Protein AF-A0A7R6Z2D8-F1 (afdb_monomer)

Sequence (86 aa):
MGSAIRNSIRESDLAARIGGEEFAVFLVEAGRDKTLEIAERIRQNMRGVRRAVGIEDREITVSIGICVHGPGQTLNDILLRADQNL

Solvent-accessible surface area (backbone atoms only — not comparable to full-atom values): 5325 Å² total; per-residue (Å²): 105,71,66,39,49,55,76,41,53,58,91,85,34,48,77,46,74,80,53,94,89,43,69,48,74,49,67,68,97,49,53,67,70,56,48,51,55,37,50,52,46,30,47,57,40,39,57,57,44,29,76,79,71,76,42,84,92,51,88,54,83,73,81,74,35,66,74,67,91,56,92,93,61,51,74,66,59,48,51,54,50,12,60,76,51,80

pLDDT: mean 90.13, std 8.25, range [65.12, 97.0]

Foldseek 3Di:
DVVLLVVLADPPKDWDAPDDPDIDIGHPPDDDVRQVSSVVSSQVSQQVCCVVPVNVPDGDGDDWFADDDDPPDDPVNRVVNSVV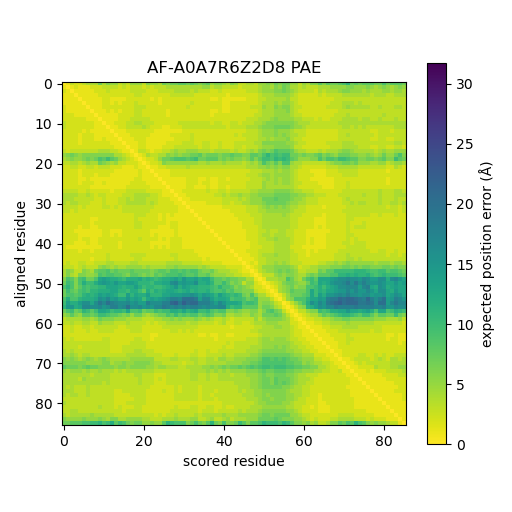RD

Structure (mmCIF, N/CA/C/O backbone):
data_AF-A0A7R6Z2D8-F1
#
_entry.id   AF-A0A7R6Z2D8-F1
#
loop_
_atom_site.group_PDB
_atom_site.id
_atom_site.type_symbol
_atom_site.label_atom_id
_atom_site.label_alt_id
_atom_site.label_comp_id
_atom_site.label_asym_id
_atom_site.label_entity_id
_atom_site.label_seq_id
_atom_site.pdbx_PDB_ins_code
_atom_site.Cartn_x
_atom_site.Cartn_y
_atom_site.Cartn_z
_atom_site.occupancy
_atom_site.B_iso_or_equiv
_atom_site.auth_seq_id
_atom_site.auth_comp_id
_atom_site.auth_asym_id
_atom_site.auth_atom_id
_atom_site.pdbx_PDB_model_num
ATOM 1 N N . MET A 1 1 ? 6.964 2.988 -10.996 1.00 82.75 1 MET A N 1
ATOM 2 C CA . MET A 1 1 ? 6.469 2.312 -9.774 1.00 82.75 1 MET A CA 1
ATOM 3 C C . MET A 1 1 ? 5.344 3.096 -9.112 1.00 82.75 1 MET A C 1
ATOM 5 O O . MET A 1 1 ? 4.234 2.589 -9.089 1.00 82.75 1 MET A O 1
ATOM 9 N N . GLY A 1 2 ? 5.569 4.342 -8.668 1.00 88.88 2 GLY A N 1
ATOM 10 C CA . GLY A 1 2 ? 4.524 5.148 -8.009 1.00 88.88 2 GLY A CA 1
ATOM 11 C C . GLY A 1 2 ? 3.212 5.288 -8.800 1.00 88.88 2 GLY A C 1
ATOM 12 O O . GLY A 1 2 ? 2.142 5.140 -8.223 1.00 88.88 2 GLY A O 1
ATOM 13 N N . SER A 1 3 ? 3.275 5.465 -10.126 1.00 89.12 3 SER A N 1
ATOM 14 C CA . SER A 1 3 ? 2.081 5.484 -10.991 1.00 89.12 3 SER A CA 1
ATOM 15 C C . SER A 1 3 ? 1.323 4.152 -11.010 1.00 89.12 3 SER A C 1
ATOM 17 O O . SER A 1 3 ? 0.100 4.146 -10.944 1.00 89.12 3 SER A O 1
ATOM 19 N N . ALA A 1 4 ? 2.029 3.017 -11.044 1.00 90.75 4 ALA A N 1
ATOM 20 C CA . ALA A 1 4 ? 1.410 1.693 -10.993 1.00 90.75 4 ALA A CA 1
ATOM 21 C C . ALA A 1 4 ? 0.712 1.446 -9.648 1.00 90.75 4 ALA A C 1
ATOM 23 O O . ALA A 1 4 ? -0.400 0.926 -9.633 1.00 90.75 4 ALA A O 1
ATOM 24 N N . ILE A 1 5 ? 1.316 1.877 -8.534 1.00 94.75 5 ILE A N 1
ATOM 25 C CA . ILE A 1 5 ? 0.684 1.817 -7.206 1.00 94.75 5 ILE A CA 1
ATOM 26 C C . ILE A 1 5 ? -0.553 2.717 -7.175 1.00 94.75 5 ILE A C 1
ATOM 28 O O . ILE A 1 5 ? -1.630 2.255 -6.811 1.00 94.75 5 ILE A O 1
ATOM 32 N N . ARG A 1 6 ? -0.434 3.974 -7.623 1.00 94.50 6 ARG A N 1
ATOM 33 C CA . ARG A 1 6 ? -1.543 4.939 -7.617 1.00 94.50 6 ARG A CA 1
ATOM 34 C C . ARG A 1 6 ? -2.733 4.478 -8.461 1.00 94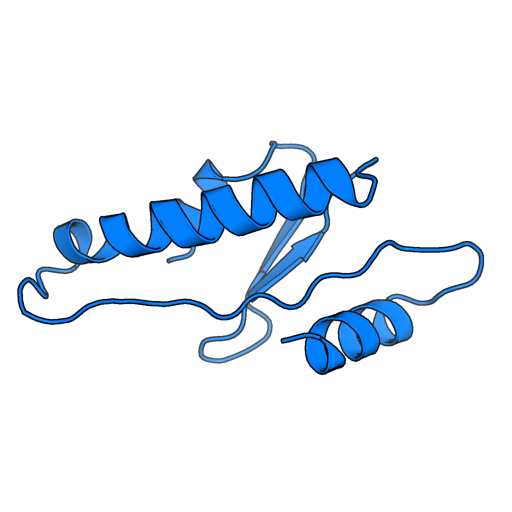.50 6 ARG A C 1
ATOM 36 O O . ARG A 1 6 ? -3.865 4.614 -8.020 1.00 94.50 6 ARG A O 1
ATOM 43 N N . ASN A 1 7 ? -2.486 3.875 -9.622 1.00 93.81 7 ASN A N 1
ATOM 44 C CA . ASN A 1 7 ? -3.534 3.308 -10.481 1.00 93.81 7 ASN A C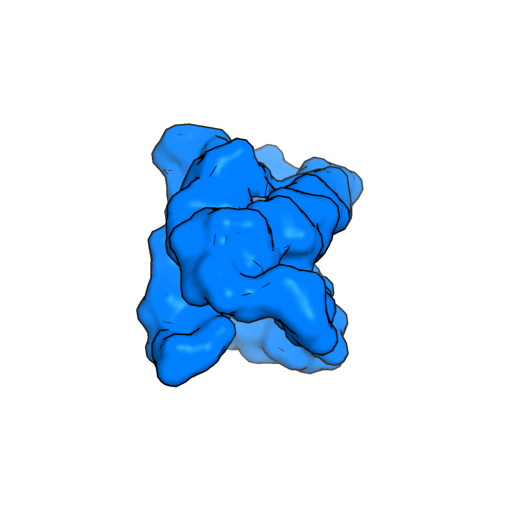A 1
ATOM 45 C C . ASN A 1 7 ? -4.168 2.032 -9.900 1.00 93.81 7 ASN A C 1
ATOM 47 O O . ASN A 1 7 ? -5.163 1.537 -10.424 1.00 93.81 7 ASN A O 1
ATOM 51 N N . SER A 1 8 ? -3.581 1.477 -8.840 1.00 96.00 8 SER A N 1
ATOM 52 C CA . SER A 1 8 ? -4.052 0.268 -8.169 1.00 96.00 8 SER A CA 1
ATOM 53 C C . SER A 1 8 ? -4.830 0.559 -6.890 1.00 96.00 8 SER A C 1
ATOM 55 O O . SER A 1 8 ? -5.185 -0.396 -6.204 1.00 96.00 8 SER A O 1
ATOM 57 N N . ILE A 1 9 ? -5.099 1.817 -6.539 1.00 96.75 9 ILE A N 1
ATOM 58 C CA . ILE A 1 9 ? -5.800 2.207 -5.304 1.00 96.75 9 ILE A CA 1
ATOM 59 C C . ILE A 1 9 ? -6.865 3.270 -5.591 1.00 96.75 9 ILE A C 1
ATOM 61 O O . ILE A 1 9 ? -6.910 3.828 -6.687 1.00 96.75 9 ILE A O 1
ATOM 65 N N . ARG A 1 10 ? -7.765 3.514 -4.634 1.00 96.81 10 ARG A N 1
ATOM 66 C CA . ARG A 1 10 ? -8.790 4.562 -4.744 1.00 96.81 10 ARG A CA 1
ATOM 67 C C . ARG A 1 10 ? -8.192 5.929 -4.423 1.00 96.81 10 ARG A C 1
ATOM 69 O O . ARG A 1 10 ? -7.116 6.035 -3.850 1.00 96.81 10 ARG A O 1
ATOM 76 N N . GLU A 1 11 ? -8.926 6.985 -4.753 1.00 94.88 11 GLU A N 1
ATOM 77 C CA . GLU A 1 11 ? -8.533 8.354 -4.402 1.00 94.88 11 GLU A CA 1
ATOM 78 C C . GLU A 1 11 ? -8.507 8.599 -2.885 1.00 94.88 11 GLU A C 1
ATOM 80 O O . GLU A 1 11 ? -7.683 9.373 -2.409 1.00 94.88 11 GLU A O 1
ATOM 85 N N . SER A 1 12 ? -9.365 7.904 -2.133 1.00 95.69 12 SER A N 1
ATOM 86 C CA . SER A 1 12 ? -9.399 7.938 -0.666 1.00 95.69 12 SER A CA 1
ATOM 87 C C . SER A 1 12 ? -8.209 7.241 -0.007 1.00 95.69 12 SER A C 1
ATOM 89 O O . SER A 1 12 ? -7.952 7.470 1.170 1.00 95.69 12 SER A O 1
ATOM 91 N N . ASP A 1 13 ? -7.518 6.364 -0.736 1.00 96.38 13 ASP A N 1
ATOM 92 C CA . ASP A 1 13 ? -6.394 5.595 -0.215 1.00 96.38 13 ASP A CA 1
ATOM 93 C C . ASP A 1 13 ? -5.101 6.414 -0.312 1.00 96.38 13 ASP A C 1
ATOM 95 O O . ASP A 1 13 ? -4.912 7.235 -1.214 1.00 96.38 13 ASP A O 1
ATOM 99 N N . LEU A 1 14 ? -4.165 6.155 0.597 1.00 95.00 14 LEU A N 1
ATOM 100 C CA . LEU A 1 14 ? -2.886 6.854 0.643 1.00 95.00 14 LEU A CA 1
ATOM 101 C C . LEU A 1 14 ? -1.760 5.919 0.204 1.00 95.00 14 LEU A C 1
ATOM 103 O O . LEU A 1 14 ? -1.604 4.832 0.747 1.00 95.00 14 LEU A O 1
ATOM 107 N N . ALA A 1 15 ? -0.926 6.372 -0.728 1.00 96.00 15 ALA A N 1
ATOM 108 C CA . ALA A 1 15 ? 0.346 5.734 -1.049 1.00 96.00 15 ALA A CA 1
ATOM 109 C C . ALA A 1 15 ? 1.496 6.693 -0.744 1.00 96.00 15 ALA A C 1
ATOM 111 O O . ALA A 1 15 ? 1.474 7.850 -1.168 1.00 96.00 15 ALA A O 1
ATOM 112 N N . ALA A 1 16 ? 2.514 6.196 -0.049 1.00 94.25 16 ALA A N 1
ATOM 113 C CA . ALA A 1 16 ? 3.702 6.953 0.316 1.00 94.25 16 ALA A CA 1
ATOM 114 C C . ALA A 1 16 ? 4.969 6.155 -0.004 1.00 94.25 16 ALA A C 1
ATOM 116 O O . ALA A 1 16 ? 4.988 4.929 0.089 1.00 94.25 16 ALA A O 1
ATOM 117 N N . ARG A 1 17 ? 6.041 6.863 -0.367 1.00 94.38 17 ARG A N 1
ATOM 118 C CA . ARG A 1 17 ? 7.391 6.297 -0.440 1.00 94.38 17 ARG A CA 1
ATOM 119 C C . ARG A 1 17 ? 8.050 6.501 0.921 1.00 94.38 17 ARG A C 1
ATOM 121 O O . ARG A 1 17 ? 8.217 7.647 1.327 1.00 94.38 17 ARG A O 1
ATOM 128 N N . ILE A 1 18 ? 8.374 5.410 1.612 1.00 90.12 18 ILE A N 1
ATOM 129 C CA . ILE A 1 18 ? 8.976 5.455 2.955 1.00 90.12 18 ILE A CA 1
ATOM 130 C C . ILE A 1 18 ? 10.505 5.505 2.866 1.00 90.12 18 ILE A C 1
ATOM 132 O O . ILE A 1 18 ? 11.144 6.180 3.669 1.00 90.12 18 ILE A O 1
ATOM 136 N N . GLY A 1 19 ? 11.086 4.864 1.849 1.00 86.88 19 GLY A N 1
ATOM 137 C CA . GLY A 1 19 ? 12.534 4.759 1.688 1.00 86.88 19 GLY A CA 1
ATOM 138 C C . GLY A 1 19 ? 12.982 4.725 0.229 1.00 86.88 19 GLY A C 1
ATOM 139 O O . GLY A 1 19 ? 12.287 5.193 -0.677 1.00 86.88 19 GLY A O 1
ATOM 140 N N . GLY A 1 20 ? 14.172 4.168 -0.006 1.00 85.94 20 GLY A N 1
ATOM 141 C CA . GLY A 1 20 ? 14.759 4.040 -1.342 1.00 85.94 20 GLY A CA 1
ATOM 142 C C . GLY A 1 20 ? 13.810 3.337 -2.311 1.00 85.94 20 GLY A C 1
ATOM 143 O O . GLY A 1 20 ? 13.310 3.960 -3.243 1.00 85.94 20 GLY A O 1
ATOM 144 N N . GLU A 1 21 ? 13.497 2.073 -2.064 1.00 87.44 21 GLU A N 1
ATOM 145 C CA . GLU A 1 21 ? 12.606 1.280 -2.929 1.00 87.44 21 GLU A CA 1
ATOM 146 C C . GLU A 1 21 ? 11.307 0.869 -2.221 1.00 87.44 21 GLU A C 1
ATOM 148 O O . GLU A 1 21 ? 10.464 0.182 -2.793 1.00 87.44 21 GLU A O 1
ATOM 153 N N . GLU A 1 22 ? 11.114 1.348 -0.993 1.00 92.06 22 GLU A N 1
ATOM 154 C CA . GLU A 1 22 ? 10.015 0.956 -0.117 1.00 92.06 22 GLU A CA 1
ATOM 155 C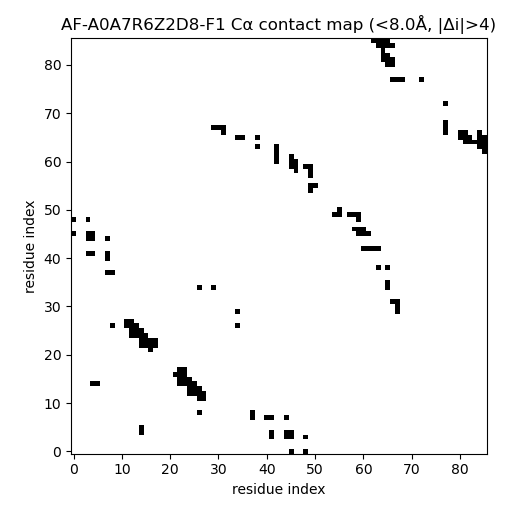 C . GLU A 1 22 ? 8.826 1.910 -0.230 1.00 92.06 22 GLU A C 1
ATOM 157 O O . GLU A 1 22 ? 8.953 3.140 -0.133 1.00 92.06 22 GLU A O 1
ATOM 162 N N . PHE A 1 23 ? 7.644 1.319 -0.385 1.00 94.62 23 PHE A N 1
ATOM 163 C CA . PHE A 1 23 ? 6.371 2.018 -0.458 1.00 94.62 23 PHE A CA 1
ATOM 164 C C . PHE A 1 23 ? 5.397 1.430 0.559 1.00 94.62 23 PHE A C 1
ATOM 166 O O . PHE A 1 23 ? 5.319 0.215 0.712 1.00 94.62 23 PHE A O 1
ATOM 173 N N . ALA A 1 24 ? 4.605 2.293 1.188 1.00 95.31 24 ALA A N 1
ATOM 174 C CA . ALA A 1 24 ? 3.472 1.890 2.009 1.00 95.31 24 ALA A CA 1
ATOM 175 C C . ALA A 1 24 ? 2.166 2.375 1.391 1.00 95.31 24 ALA A C 1
ATOM 177 O O . ALA A 1 24 ? 2.097 3.461 0.807 1.00 95.31 24 ALA A O 1
ATOM 178 N N . VAL A 1 25 ? 1.125 1.562 1.548 1.00 96.44 25 VAL A N 1
ATOM 179 C CA . VAL A 1 25 ? -0.226 1.857 1.080 1.00 96.44 25 VAL A CA 1
ATOM 180 C C . VAL A 1 25 ? -1.196 1.692 2.245 1.00 96.44 25 VAL A C 1
ATOM 182 O O . VAL A 1 25 ? -1.311 0.608 2.810 1.00 96.44 25 VAL A O 1
ATOM 185 N N . PHE A 1 26 ? -1.905 2.765 2.585 1.00 95.94 26 PHE A N 1
ATOM 186 C CA . PHE A 1 26 ? -2.981 2.781 3.569 1.00 95.94 26 PHE A CA 1
ATOM 187 C C . PHE A 1 26 ? -4.323 2.781 2.853 1.00 95.94 26 PHE A C 1
ATOM 189 O O . PHE A 1 26 ? -4.635 3.701 2.097 1.00 95.94 26 PHE A O 1
ATOM 196 N N . LEU A 1 27 ? -5.104 1.736 3.105 1.00 96.69 27 LEU A N 1
ATOM 197 C CA . LEU A 1 27 ? -6.408 1.529 2.493 1.00 96.69 27 LEU A CA 1
ATOM 198 C C . LEU A 1 27 ? -7.503 1.933 3.473 1.00 96.69 27 LEU A C 1
ATOM 200 O O . LEU A 1 27 ? -7.560 1.421 4.593 1.00 96.69 27 LEU A O 1
ATOM 204 N N . VAL A 1 28 ? -8.369 2.848 3.050 1.00 95.12 28 VAL A N 1
ATOM 205 C CA . VAL A 1 28 ? -9.465 3.338 3.890 1.00 95.12 28 VAL A CA 1
ATOM 206 C C . VAL A 1 28 ? -10.614 2.334 3.848 1.00 95.12 28 VAL A C 1
ATOM 208 O O . VAL A 1 28 ? -11.016 1.885 2.775 1.00 95.12 28 VAL A O 1
ATOM 211 N N . GLU A 1 29 ? -11.128 1.968 5.027 1.00 93.94 29 GLU A N 1
ATOM 212 C CA . GLU A 1 29 ? -12.271 1.051 5.185 1.00 93.94 29 GLU A CA 1
ATOM 213 C C . GLU A 1 29 ? -12.094 -0.298 4.456 1.00 93.94 29 GLU A C 1
ATOM 215 O O . GLU A 1 29 ? -13.044 -0.892 3.941 1.00 93.94 29 GLU A O 1
ATOM 220 N N . ALA A 1 30 ? -10.860 -0.808 4.411 1.00 94.38 30 ALA A N 1
ATOM 221 C CA . ALA A 1 30 ? -10.538 -2.078 3.772 1.00 94.38 30 ALA A CA 1
ATOM 222 C C . ALA A 1 30 ? -10.307 -3.194 4.800 1.00 94.38 30 ALA A C 1
ATOM 224 O O . ALA A 1 30 ? -9.397 -3.142 5.627 1.00 94.38 30 ALA A O 1
ATOM 225 N N . GLY A 1 31 ? -11.124 -4.245 4.709 1.00 94.12 31 GLY A N 1
ATOM 226 C CA . GLY A 1 31 ? -10.874 -5.515 5.387 1.00 94.12 31 GLY A CA 1
ATOM 227 C C . GLY A 1 31 ? -9.844 -6.377 4.650 1.00 94.12 31 GLY A C 1
ATOM 228 O O . GLY A 1 31 ? -9.399 -6.050 3.550 1.00 94.12 31 GLY A O 1
ATOM 229 N N . ARG A 1 32 ? -9.506 -7.532 5.236 1.00 94.06 32 ARG A N 1
ATOM 230 C CA . ARG A 1 32 ? -8.454 -8.439 4.742 1.00 94.06 32 ARG A CA 1
ATOM 231 C C . ARG A 1 32 ? -8.598 -8.808 3.262 1.00 94.06 32 ARG A C 1
ATOM 233 O O . ARG A 1 32 ? -7.622 -8.703 2.525 1.00 94.06 32 ARG A O 1
ATOM 240 N N . ASP A 1 33 ? -9.791 -9.208 2.833 1.00 95.88 33 ASP A N 1
ATOM 241 C CA . ASP A 1 33 ? -10.018 -9.683 1.462 1.00 95.88 33 ASP A CA 1
ATOM 242 C C . ASP A 1 33 ? -9.821 -8.563 0.439 1.00 95.88 33 ASP A C 1
ATOM 244 O O . ASP A 1 33 ? -9.176 -8.755 -0.591 1.00 95.88 33 ASP A O 1
ATOM 248 N N . LYS A 1 34 ? -10.298 -7.355 0.764 1.00 95.56 34 LYS A N 1
ATOM 249 C CA . LYS A 1 34 ? -10.101 -6.180 -0.086 1.00 95.56 34 LYS A CA 1
ATOM 250 C C . LYS A 1 34 ? -8.629 -5.786 -0.156 1.00 95.56 34 LYS A C 1
ATOM 252 O O . LYS A 1 34 ? -8.137 -5.455 -1.232 1.00 95.56 34 LYS A O 1
ATOM 257 N N . THR A 1 35 ? -7.921 -5.856 0.968 1.00 96.25 35 THR A N 1
ATOM 258 C CA . THR A 1 35 ? -6.478 -5.606 1.022 1.00 96.25 35 THR A CA 1
ATOM 259 C C . THR A 1 35 ? -5.703 -6.605 0.162 1.00 96.25 35 THR A C 1
ATOM 261 O O . THR A 1 35 ? -4.827 -6.191 -0.592 1.00 96.25 35 THR A O 1
ATOM 264 N N . LEU A 1 36 ? -6.054 -7.895 0.205 1.00 96.25 36 LEU A N 1
ATOM 265 C CA . LEU A 1 36 ? -5.448 -8.929 -0.644 1.00 96.25 36 LEU A CA 1
ATOM 266 C C . LEU A 1 36 ? -5.706 -8.684 -2.135 1.00 96.25 36 LEU A C 1
ATOM 268 O O . LEU A 1 36 ? -4.775 -8.755 -2.935 1.00 96.25 36 LEU A O 1
ATOM 272 N N . GLU A 1 37 ? -6.943 -8.349 -2.509 1.00 97.00 37 GLU A N 1
ATOM 273 C CA . GLU A 1 37 ? -7.300 -8.004 -3.892 1.00 97.00 37 GLU A CA 1
ATOM 274 C C . GLU A 1 37 ? -6.455 -6.830 -4.409 1.00 97.00 37 GLU A C 1
ATOM 276 O O . GLU A 1 37 ? -5.9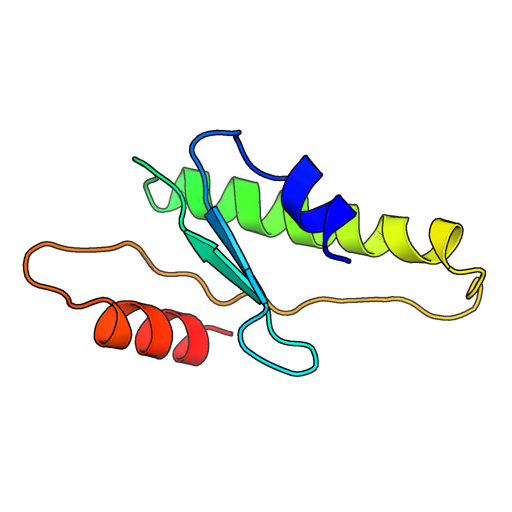19 -6.866 -5.519 1.00 97.00 37 GLU A O 1
ATOM 281 N N . ILE A 1 38 ? -6.303 -5.786 -3.590 1.00 96.88 38 ILE A N 1
ATOM 282 C CA . ILE A 1 38 ? -5.530 -4.595 -3.946 1.00 96.88 38 ILE A CA 1
ATOM 283 C C . ILE A 1 38 ? -4.031 -4.909 -4.021 1.00 96.88 38 ILE A C 1
ATOM 285 O O . ILE A 1 38 ? -3.372 -4.457 -4.959 1.00 96.88 38 ILE A O 1
ATOM 289 N N . ALA A 1 39 ? -3.496 -5.708 -3.096 1.00 96.25 39 ALA A N 1
ATOM 290 C CA . ALA A 1 39 ? -2.102 -6.144 -3.126 1.00 96.25 39 ALA A CA 1
ATOM 291 C C . ALA A 1 39 ? -1.788 -6.942 -4.404 1.00 96.25 39 ALA A C 1
ATOM 293 O O . ALA A 1 39 ? -0.812 -6.639 -5.094 1.00 96.25 39 ALA A O 1
ATOM 294 N N . GLU A 1 40 ? -2.646 -7.892 -4.787 1.00 95.75 40 GLU A N 1
ATOM 295 C CA . GLU A 1 40 ? -2.460 -8.651 -6.028 1.00 95.75 40 GLU A CA 1
ATOM 296 C C . GLU A 1 40 ? -2.568 -7.750 -7.264 1.00 95.75 40 GLU A C 1
ATOM 298 O O . GLU A 1 40 ? -1.756 -7.859 -8.185 1.00 95.75 40 GLU A O 1
ATOM 303 N N . ARG A 1 41 ? -3.499 -6.789 -7.265 1.00 95.69 41 ARG A N 1
ATOM 304 C CA . ARG A 1 41 ? -3.597 -5.784 -8.331 1.00 95.69 41 ARG A CA 1
ATOM 305 C C . ARG A 1 41 ? -2.313 -4.960 -8.466 1.00 95.69 41 ARG A C 1
ATOM 307 O O . ARG A 1 41 ? -1.838 -4.766 -9.585 1.00 95.69 41 ARG A O 1
ATOM 314 N N . ILE A 1 42 ? -1.724 -4.510 -7.354 1.00 95.25 42 ILE A N 1
ATOM 315 C CA . ILE A 1 42 ? -0.430 -3.807 -7.359 1.00 95.25 42 ILE A CA 1
ATOM 316 C C . ILE A 1 42 ? 0.652 -4.710 -7.959 1.00 95.25 42 ILE A 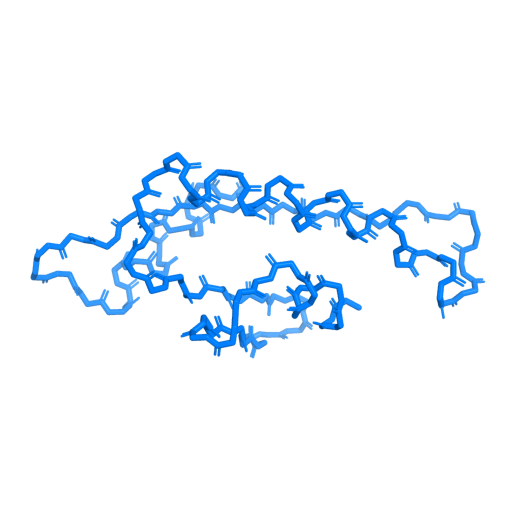C 1
ATOM 318 O O . ILE A 1 42 ? 1.374 -4.283 -8.863 1.00 95.25 42 ILE A O 1
ATOM 322 N N . ARG A 1 43 ? 0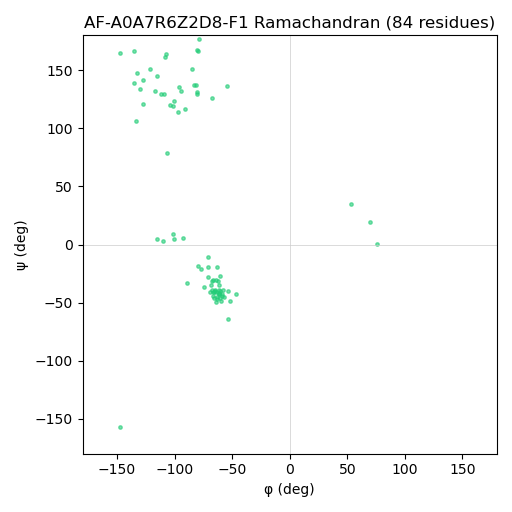.742 -5.967 -7.507 1.00 93.25 43 ARG A N 1
ATOM 323 C CA . ARG A 1 43 ? 1.744 -6.933 -7.978 1.00 93.25 43 ARG A CA 1
ATOM 324 C C . ARG A 1 43 ? 1.649 -7.170 -9.487 1.00 93.25 43 ARG A C 1
ATOM 326 O O . ARG A 1 43 ? 2.667 -7.170 -10.179 1.00 93.25 43 ARG A O 1
ATOM 333 N N . GLN A 1 44 ? 0.436 -7.309 -10.018 1.00 91.62 44 GLN A N 1
ATOM 334 C CA . GLN A 1 44 ? 0.197 -7.468 -11.455 1.00 91.62 44 GLN A CA 1
ATOM 335 C C . GLN A 1 44 ? 0.560 -6.207 -12.244 1.00 91.62 44 GLN A C 1
ATOM 337 O O . GLN A 1 44 ? 1.245 -6.295 -13.264 1.00 91.62 44 GLN A O 1
ATOM 342 N N . ASN A 1 45 ? 0.173 -5.028 -11.755 1.00 91.12 45 ASN A N 1
ATOM 343 C CA . ASN A 1 45 ? 0.478 -3.762 -12.418 1.00 91.12 45 ASN A CA 1
ATOM 344 C C . ASN A 1 45 ? 1.981 -3.446 -12.419 1.00 91.12 45 ASN A C 1
ATOM 346 O O . ASN A 1 45 ? 2.477 -2.860 -13.386 1.00 91.12 45 ASN A O 1
ATOM 350 N N . MET A 1 46 ? 2.735 -3.887 -11.405 1.00 88.81 46 MET A N 1
ATOM 351 C CA . MET A 1 46 ? 4.198 -3.755 -11.389 1.00 88.81 46 MET A CA 1
ATOM 352 C C . MET A 1 46 ? 4.871 -4.509 -12.537 1.00 88.81 46 MET A C 1
ATOM 354 O O . MET A 1 46 ? 5.799 -3.974 -13.146 1.00 88.81 46 MET A O 1
ATOM 358 N N . ARG A 1 47 ? 4.341 -5.670 -12.943 1.00 82.81 47 ARG A N 1
ATOM 359 C CA . ARG A 1 47 ? 4.836 -6.393 -14.131 1.00 82.81 47 ARG A CA 1
ATOM 360 C C . ARG A 1 47 ? 4.697 -5.576 -15.419 1.00 82.81 47 ARG A C 1
ATOM 362 O O . ARG A 1 47 ? 5.459 -5.772 -16.363 1.00 82.81 47 ARG A O 1
ATOM 369 N N . GLY A 1 48 ? 3.735 -4.653 -15.474 1.00 77.62 48 GLY A N 1
ATOM 370 C CA . GLY A 1 48 ? 3.529 -3.735 -16.596 1.00 77.62 48 GLY A CA 1
ATOM 371 C C . GLY A 1 48 ? 4.518 -2.566 -16.639 1.00 77.62 48 GLY A C 1
ATOM 372 O O . GLY A 1 48 ? 4.746 -2.008 -17.713 1.00 77.62 48 GLY A O 1
ATOM 373 N N . VAL A 1 49 ? 5.154 -2.224 -15.510 1.00 80.38 49 VAL A N 1
ATOM 374 C CA . VAL A 1 49 ? 6.070 -1.074 -15.401 1.00 80.38 49 VAL A CA 1
ATOM 375 C C . VAL A 1 49 ? 7.281 -1.227 -16.319 1.00 80.38 49 VAL A C 1
ATOM 377 O O . VAL A 1 49 ? 7.728 -0.225 -16.866 1.00 80.38 49 VAL A O 1
ATOM 380 N N . ARG A 1 50 ? 7.748 -2.456 -16.579 1.00 73.56 50 ARG A N 1
ATOM 381 C CA . ARG A 1 50 ? 8.889 -2.760 -17.470 1.00 73.56 50 ARG A CA 1
ATOM 382 C C . ARG A 1 50 ? 8.843 -2.029 -18.818 1.00 73.56 50 ARG A C 1
ATOM 384 O O . ARG A 1 50 ? 9.843 -1.464 -19.249 1.00 73.56 50 ARG A O 1
ATOM 391 N N . ARG A 1 51 ? 7.656 -1.961 -19.440 1.00 65.12 51 ARG A N 1
ATOM 392 C CA . ARG A 1 51 ? 7.461 -1.321 -20.752 1.00 65.12 51 ARG A CA 1
ATOM 393 C C . ARG A 1 51 ? 7.656 0.190 -20.688 1.00 65.12 51 ARG A C 1
ATOM 395 O O . ARG A 1 51 ? 8.099 0.789 -21.655 1.00 65.12 51 ARG A O 1
ATOM 402 N N . ALA A 1 52 ? 7.333 0.803 -19.553 1.00 67.75 52 ALA A N 1
ATOM 403 C CA . ALA A 1 52 ? 7.412 2.247 -19.382 1.00 67.75 52 ALA A CA 1
ATOM 404 C C . ALA A 1 52 ? 8.841 2.750 -19.117 1.00 67.75 52 ALA A C 1
ATOM 406 O O . ALA A 1 52 ? 9.084 3.942 -19.274 1.00 67.75 52 ALA A O 1
ATOM 407 N N . VAL A 1 53 ? 9.773 1.877 -18.706 1.00 71.75 53 VAL A N 1
ATOM 408 C CA . VAL A 1 53 ? 11.151 2.268 -18.336 1.00 71.75 53 VAL A CA 1
ATOM 409 C C . VAL A 1 53 ? 12.212 1.783 -19.332 1.00 71.75 53 VAL A C 1
ATOM 411 O O . VAL A 1 53 ? 13.395 2.010 -19.108 1.00 71.75 53 VAL A O 1
ATOM 414 N N . GLY A 1 54 ? 11.812 1.127 -20.429 1.00 67.25 54 GLY A N 1
ATOM 415 C CA . GLY A 1 54 ? 12.732 0.685 -21.488 1.00 67.25 54 GLY A CA 1
ATOM 416 C C . GLY A 1 54 ? 13.669 -0.460 -21.088 1.00 67.25 54 GLY A C 1
ATOM 417 O O . GLY A 1 54 ? 14.700 -0.654 -21.722 1.00 67.25 54 GLY A O 1
ATOM 418 N N . ILE A 1 55 ? 13.331 -1.209 -20.033 1.00 70.75 55 ILE A N 1
ATOM 419 C CA . ILE A 1 55 ? 14.100 -2.368 -19.563 1.00 70.75 55 ILE A CA 1
ATOM 420 C C . ILE A 1 55 ? 13.308 -3.624 -19.937 1.00 70.75 55 ILE A C 1
ATOM 422 O O . ILE A 1 55 ? 12.568 -4.171 -19.121 1.00 70.75 55 ILE A O 1
ATOM 426 N N . GLU A 1 56 ? 13.396 -4.033 -21.204 1.00 68.00 56 GLU A N 1
ATOM 427 C CA . GLU A 1 56 ? 12.601 -5.151 -21.739 1.00 68.00 56 GLU A CA 1
ATOM 428 C C . GLU A 1 56 ? 13.055 -6.520 -21.202 1.00 68.00 56 GLU A C 1
ATOM 430 O O . GLU A 1 56 ? 12.219 -7.405 -21.012 1.00 68.00 56 GLU A O 1
ATOM 435 N N . ASP A 1 57 ? 14.336 -6.655 -20.843 1.00 69.69 57 ASP A N 1
ATOM 436 C CA . ASP A 1 57 ? 14.957 -7.933 -20.462 1.00 69.69 57 ASP A CA 1
ATOM 437 C C . ASP A 1 57 ? 14.937 -8.239 -18.953 1.00 69.69 57 ASP A C 1
ATOM 439 O O . ASP A 1 57 ? 15.553 -9.209 -18.508 1.00 69.69 57 ASP A O 1
ATOM 443 N N . ARG A 1 58 ? 14.271 -7.418 -18.124 1.00 73.25 58 ARG A N 1
ATOM 444 C CA . ARG A 1 58 ? 14.208 -7.644 -16.667 1.00 73.25 58 ARG A CA 1
ATOM 445 C C . ARG A 1 58 ? 12.784 -7.588 -16.133 1.00 73.25 58 ARG A C 1
ATOM 447 O O . ARG A 1 58 ? 12.019 -6.670 -16.426 1.00 73.25 58 ARG A O 1
ATOM 454 N N . GLU A 1 59 ? 12.438 -8.569 -15.305 1.00 74.38 59 GLU A N 1
ATOM 455 C CA . GLU A 1 59 ? 11.182 -8.558 -14.560 1.00 74.38 59 GLU A CA 1
ATOM 456 C C . GLU A 1 59 ? 11.322 -7.660 -13.325 1.00 74.38 59 GLU A C 1
ATOM 458 O O . GLU A 1 59 ? 12.273 -7.791 -12.556 1.00 74.38 59 GLU A O 1
ATOM 463 N N . ILE A 1 60 ? 10.370 -6.741 -13.141 1.00 83.69 60 ILE A N 1
ATOM 464 C CA . ILE A 1 60 ? 10.222 -5.986 -11.895 1.00 83.69 60 ILE A CA 1
ATOM 465 C C . ILE A 1 60 ? 9.146 -6.688 -11.073 1.00 83.69 60 ILE A C 1
ATOM 467 O O . ILE A 1 60 ? 7.974 -6.710 -11.458 1.00 83.69 60 ILE A O 1
ATOM 471 N N . THR A 1 61 ? 9.553 -7.253 -9.942 1.00 88.38 61 THR A N 1
ATOM 472 C CA . THR A 1 61 ? 8.660 -7.860 -8.954 1.00 88.38 61 THR A CA 1
ATOM 473 C C . THR A 1 61 ? 8.577 -6.992 -7.706 1.00 88.38 61 THR A C 1
ATOM 475 O O . THR A 1 61 ? 9.435 -6.150 -7.459 1.00 88.38 61 THR A O 1
ATOM 478 N N . VAL A 1 62 ? 7.533 -7.204 -6.910 1.00 91.88 62 VAL A N 1
ATOM 479 C CA . VAL A 1 62 ? 7.351 -6.559 -5.609 1.00 91.88 62 VAL A CA 1
ATOM 480 C C . VAL A 1 62 ? 6.892 -7.606 -4.601 1.00 91.88 62 VAL A C 1
ATOM 482 O O . VAL A 1 62 ? 6.055 -8.450 -4.935 1.00 91.88 62 VAL A O 1
ATOM 485 N N . SER A 1 63 ? 7.441 -7.533 -3.393 1.00 93.31 63 SER A N 1
ATOM 486 C CA . SER A 1 63 ? 6.947 -8.243 -2.214 1.00 93.31 63 SER A CA 1
ATOM 487 C C . SER A 1 63 ? 6.046 -7.304 -1.421 1.00 93.31 63 SER A C 1
ATOM 489 O O . SER A 1 63 ? 6.347 -6.117 -1.294 1.00 93.31 63 SER A O 1
ATOM 491 N N . ILE A 1 64 ? 4.900 -7.804 -0.960 1.00 95.88 64 ILE A N 1
ATOM 492 C CA . ILE A 1 64 ? 3.887 -6.985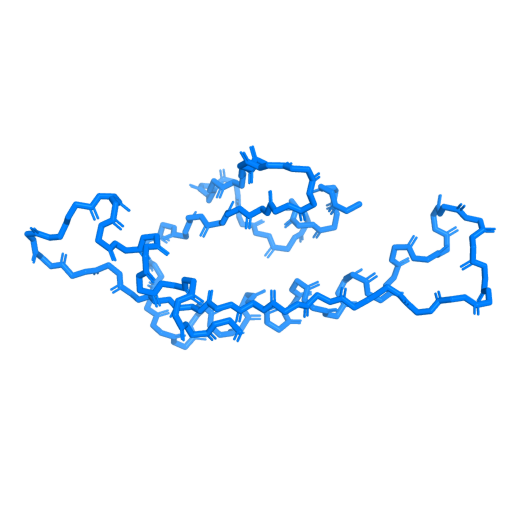 -0.291 1.00 95.88 64 ILE A CA 1
ATOM 493 C C . ILE A 1 64 ? 3.428 -7.716 0.961 1.00 95.88 64 ILE A C 1
ATOM 495 O O . ILE A 1 64 ? 2.640 -8.659 0.885 1.00 95.88 64 ILE A O 1
ATOM 499 N N . GLY A 1 65 ? 3.872 -7.218 2.107 1.00 96.19 65 GLY A N 1
ATOM 500 C CA . GLY A 1 65 ? 3.325 -7.594 3.395 1.00 96.19 65 GLY A CA 1
ATOM 501 C C . GLY A 1 65 ? 2.051 -6.809 3.690 1.00 96.19 65 GLY A C 1
ATOM 502 O O . GLY A 1 65 ? 1.956 -5.610 3.417 1.00 96.19 65 GLY A O 1
ATOM 503 N N . ILE A 1 66 ? 1.038 -7.492 4.220 1.00 95.62 66 ILE A N 1
ATOM 504 C CA . ILE A 1 66 ? -0.262 -6.886 4.524 1.00 95.62 66 ILE A CA 1
ATOM 505 C C . ILE A 1 66 ? -0.609 -7.022 6.002 1.00 95.62 66 ILE A C 1
ATOM 507 O O . ILE A 1 66 ? -0.260 -7.997 6.671 1.00 95.62 66 ILE A O 1
ATOM 511 N N . CYS A 1 67 ? -1.378 -6.064 6.509 1.00 95.38 67 CYS A N 1
ATOM 512 C CA . CYS A 1 67 ? -2.060 -6.184 7.787 1.00 95.38 67 CYS A CA 1
ATOM 513 C C . CYS A 1 67 ? -3.398 -5.430 7.748 1.00 95.38 67 CYS A C 1
ATOM 515 O O . CYS A 1 67 ? -3.652 -4.633 6.846 1.00 95.38 67 CYS A O 1
ATOM 517 N N . VAL A 1 68 ? -4.266 -5.710 8.721 1.00 94.50 68 VAL A N 1
ATOM 518 C CA . VAL A 1 68 ? -5.509 -4.960 8.944 1.00 94.50 68 VAL A CA 1
ATOM 519 C C . VAL A 1 68 ? -5.358 -4.198 10.252 1.00 94.50 68 VAL A C 1
ATOM 521 O O . VAL A 1 68 ? -4.968 -4.790 11.265 1.00 94.50 68 VAL A O 1
ATOM 524 N N . HIS A 1 69 ? -5.649 -2.897 10.214 1.00 93.56 69 HIS A N 1
ATOM 525 C CA . HIS A 1 69 ? -5.625 -2.033 11.391 1.00 93.56 69 HIS A CA 1
ATOM 526 C C . HIS A 1 69 ? -6.740 -2.426 12.361 1.00 93.56 69 HIS A C 1
ATOM 528 O O . HIS A 1 69 ? -7.904 -2.539 11.980 1.00 93.56 69 HIS A O 1
ATOM 534 N N . GLY A 1 70 ? -6.360 -2.678 13.609 1.00 91.81 70 GLY A N 1
ATOM 535 C CA . GLY A 1 70 ? -7.261 -2.996 14.706 1.00 91.81 70 GLY A CA 1
ATOM 536 C C . GLY A 1 70 ? -7.391 -1.846 15.713 1.00 91.81 70 GLY A C 1
ATOM 537 O O . GLY A 1 70 ? -6.540 -0.953 15.756 1.00 91.81 70 GLY A O 1
ATOM 538 N N . PRO A 1 71 ? -8.426 -1.878 16.573 1.00 92.31 71 PRO A N 1
ATOM 539 C CA . PRO A 1 71 ? -8.616 -0.881 17.623 1.00 92.31 71 PRO A CA 1
ATOM 540 C C . PRO A 1 71 ? -7.381 -0.738 18.523 1.00 92.31 71 PRO A C 1
ATOM 542 O O . PRO A 1 71 ? -6.784 -1.732 18.932 1.00 92.31 71 PRO A O 1
ATOM 545 N N . GLY A 1 72 ? -7.011 0.505 18.845 1.00 93.75 72 GLY A N 1
ATOM 546 C CA . GLY A 1 72 ? -5.904 0.820 19.757 1.00 93.75 72 GLY A CA 1
ATOM 547 C C . GLY A 1 72 ? -4.495 0.648 19.181 1.00 93.75 72 GLY A C 1
ATOM 548 O O . GLY A 1 72 ? -3.532 0.907 19.895 1.00 93.75 72 GLY A O 1
ATOM 549 N N . GLN A 1 73 ? -4.349 0.243 17.915 1.00 94.50 73 GLN A N 1
ATOM 550 C CA . GLN A 1 73 ? -3.037 0.114 17.277 1.00 94.50 73 GLN A CA 1
ATOM 551 C C . GLN A 1 73 ? -2.545 1.455 16.739 1.00 94.50 73 GLN A C 1
ATOM 553 O O . GLN A 1 73 ? -3.300 2.200 16.103 1.00 94.50 73 GLN A O 1
ATOM 558 N N . THR A 1 74 ? -1.265 1.738 16.958 1.00 94.31 74 THR A N 1
ATOM 559 C CA . THR A 1 74 ? -0.592 2.901 16.382 1.00 94.31 74 THR A CA 1
ATOM 560 C C . THR A 1 74 ? -0.185 2.638 14.934 1.00 94.31 74 THR A C 1
ATOM 562 O O . THR A 1 74 ? -0.160 1.499 14.464 1.00 94.31 74 THR A O 1
ATOM 565 N N . LEU A 1 75 ? 0.193 3.706 14.229 1.00 89.62 75 LEU A N 1
ATOM 566 C CA . LEU A 1 75 ? 0.765 3.618 12.886 1.00 89.62 75 LEU A CA 1
ATOM 567 C C . LEU A 1 75 ? 2.037 2.751 12.845 1.00 89.62 75 LEU A C 1
ATOM 569 O O . LEU A 1 75 ? 2.230 1.977 11.912 1.00 89.62 75 LEU A O 1
ATOM 573 N N . ASN A 1 76 ? 2.887 2.850 13.868 1.00 92.38 76 ASN A N 1
ATOM 574 C CA . ASN A 1 76 ? 4.114 2.059 13.934 1.00 92.38 76 ASN A CA 1
ATOM 575 C C . ASN A 1 76 ? 3.817 0.567 14.121 1.00 92.38 76 ASN A C 1
ATOM 577 O O . ASN A 1 76 ? 4.464 -0.255 13.478 1.00 92.38 76 ASN A O 1
ATOM 581 N N . ASP A 1 77 ? 2.814 0.214 14.934 1.00 94.44 77 ASP A N 1
ATOM 582 C CA . ASP A 1 77 ? 2.439 -1.190 15.158 1.00 94.44 77 ASP A CA 1
ATOM 583 C C . ASP A 1 77 ? 1.996 -1.868 13.857 1.00 94.44 77 ASP A C 1
ATOM 585 O O . ASP A 1 77 ? 2.365 -3.009 13.576 1.00 94.44 77 ASP A O 1
ATOM 589 N N . ILE A 1 78 ? 1.201 -1.165 13.045 1.00 93.00 78 ILE A N 1
ATOM 590 C CA . ILE A 1 78 ? 0.708 -1.700 11.772 1.00 93.00 78 ILE A CA 1
ATOM 591 C C . ILE A 1 78 ? 1.789 -1.735 10.694 1.00 93.00 78 ILE A C 1
ATOM 593 O O . ILE A 1 78 ? 1.840 -2.708 9.945 1.00 93.00 78 ILE A O 1
ATOM 597 N N . LEU A 1 79 ? 2.683 -0.743 10.639 1.00 91.81 79 LEU A N 1
ATOM 598 C CA . LEU A 1 79 ? 3.818 -0.768 9.713 1.00 91.81 79 LEU A CA 1
ATOM 599 C C . LEU A 1 79 ? 4.752 -1.942 10.021 1.00 91.81 79 LEU A C 1
ATOM 601 O O . LEU A 1 79 ? 5.067 -2.713 9.120 1.00 91.81 79 LEU A O 1
ATOM 605 N N . LEU A 1 80 ? 5.110 -2.141 11.295 1.00 93.75 80 LEU A N 1
ATOM 606 C CA . LEU A 1 80 ? 5.963 -3.254 11.715 1.00 93.75 80 LEU A CA 1
ATOM 607 C C . LEU A 1 80 ? 5.323 -4.616 11.410 1.00 93.75 80 LEU A C 1
ATOM 609 O O . LEU A 1 80 ? 5.993 -5.527 10.936 1.00 93.75 80 LEU A O 1
ATOM 613 N N . ARG A 1 81 ? 4.015 -4.769 11.653 1.00 95.00 81 ARG A N 1
ATOM 614 C CA . ARG A 1 81 ? 3.305 -6.021 11.343 1.00 95.00 81 ARG A CA 1
ATOM 615 C C . ARG A 1 81 ? 3.178 -6.285 9.847 1.00 95.00 81 ARG A C 1
ATOM 617 O O . ARG A 1 81 ? 3.163 -7.446 9.453 1.00 95.00 81 ARG A O 1
ATOM 624 N N . ALA A 1 82 ? 3.016 -5.245 9.031 1.00 92.94 82 ALA A N 1
ATOM 625 C CA . ALA A 1 82 ? 3.0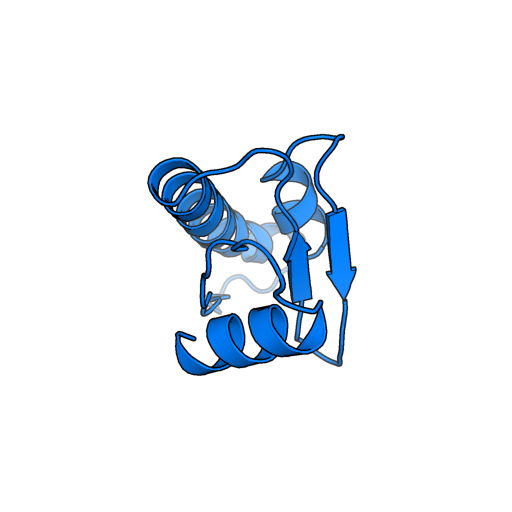14 -5.399 7.583 1.00 92.94 82 ALA A CA 1
ATOM 626 C C . ALA A 1 82 ? 4.394 -5.859 7.095 1.00 92.94 82 ALA A C 1
ATOM 628 O O . ALA A 1 82 ? 4.462 -6.824 6.347 1.00 92.94 82 ALA A O 1
ATOM 629 N N . ASP A 1 83 ? 5.468 -5.240 7.586 1.00 91.69 83 ASP A N 1
ATOM 630 C CA . ASP A 1 83 ? 6.854 -5.589 7.248 1.00 91.69 83 ASP A CA 1
ATOM 631 C C . ASP A 1 83 ? 7.227 -7.031 7.643 1.00 91.69 83 ASP A C 1
ATOM 633 O O . ASP A 1 83 ? 7.824 -7.769 6.869 1.00 91.69 83 ASP A O 1
ATOM 637 N N . GLN A 1 84 ? 6.765 -7.503 8.804 1.00 93.56 84 GLN A N 1
ATOM 638 C CA . GLN A 1 84 ? 6.950 -8.901 9.224 1.00 93.56 84 GLN A CA 1
ATOM 639 C C . GLN A 1 84 ? 6.258 -9.932 8.313 1.00 93.56 84 GLN A C 1
ATOM 641 O O . GLN A 1 84 ? 6.593 -11.114 8.373 1.00 93.56 84 GLN A O 1
ATOM 646 N N . ASN A 1 85 ? 5.278 -9.508 7.510 1.00 90.62 85 ASN A N 1
ATOM 647 C CA . ASN A 1 85 ? 4.529 -10.365 6.588 1.00 90.62 85 ASN A CA 1
ATOM 648 C C . ASN A 1 85 ? 5.003 -10.236 5.127 1.00 90.62 85 ASN A C 1
ATOM 650 O O . ASN A 1 85 ? 4.287 -10.705 4.237 1.00 90.62 85 ASN A O 1
ATOM 654 N N . LEU A 1 86 ? 6.115 -9.535 4.874 1.00 85.38 86 LEU A N 1
ATOM 655 C CA . LEU A 1 86 ? 6.608 -9.195 3.534 1.00 85.38 86 LEU A CA 1
ATOM 656 C C . LEU A 1 86 ? 7.300 -10.363 2.816 1.00 85.38 86 LEU A C 1
ATOM 658 O O . LEU A 1 86 ? 7.895 -11.232 3.491 1.00 85.38 86 LEU A O 1
#

Nearest PDB structures (foldseek):
  7e6g-assembly1_B  TM=8.909E-01  e=1.427E-03  Pseudomonas aeruginosa
  4zve-assembly1_A  TM=8.458E-01  e=1.982E-03  Escherichia coli K-12
  5llx-assembly1_B  TM=9.182E-01  e=9.574E-03  Idiomarina sp. A28L
  3v3k-assembly6_L  TM=3.292E-01  e=2.533E+00  Escherichia coli O157:H7
  3v3k-assembly2_D  TM=3.304E-01  e=3.293E+00  Escherichia coli O157:H7

Secondary structure (DSSP, 8-state):
-HHHHHTTS-TTSEEEE-SSS-EEEEPTT--HHHHHHHHHHHHHHHHHHHHHTT-TT-------------TT--HHHHHHHHHTT-

Mean predicted aligned error: 4.05 Å

Radius of gyration: 13.48 Å; Cα contacts (8 Å, |Δi|>4): 85; chains: 1; bounding box: 27×19×42 Å